Protein AF-A0A2V7RZV3-F1 (afdb_monomer_lite)

pLDDT: mean 75.45, std 12.94, range [42.81, 96.38]

Radius of gyration: 19.96 Å; chains: 1; bounding box: 62×28×48 Å

Sequence (110 aa):
MLGIDSRWGAAGLTASAGIAGWIEFLLLRSRLNRRIGDTGLPRQYVGLLWLSAAAAAAVAFLIRRELLATHRFVFAVVVLGAFGLVYGGLTLVLRVPESRALLARVSRRQ

Secondary structure (DSSP, 8-state):
-----THHHHHHHHHHHHHHHHHHHHHHHHHHHHHH---PPPHHHHHHHHHHHHHHHHHHHHHHHH--S--HHHHHHHHHHHHHHHHHHHHHHTT-HHHHHHHHHHTT--

Structure (mmCIF, N/CA/C/O backbone):
data_AF-A0A2V7RZV3-F1
#
_entry.id   AF-A0A2V7RZV3-F1
#
loop_
_atom_site.group_PDB
_atom_site.id
_atom_site.type_symbol
_atom_site.label_atom_id
_atom_site.label_alt_id
_atom_site.label_comp_id
_atom_site.label_asym_id
_atom_site.label_entity_id
_atom_site.label_seq_id
_atom_site.pdbx_PDB_ins_code
_atom_site.Cartn_x
_atom_site.Cartn_y
_atom_site.Cartn_z
_atom_site.occupancy
_atom_site.B_iso_or_equiv
_atom_site.auth_seq_id
_atom_site.auth_comp_id
_atom_site.auth_asym_id
_atom_site.auth_atom_id
_atom_site.pdbx_PDB_model_num
ATOM 1 N N . MET A 1 1 ? 36.338 5.521 5.925 1.00 51.84 1 MET A N 1
ATOM 2 C CA . MET A 1 1 ? 34.923 5.781 5.570 1.00 51.84 1 MET A CA 1
ATOM 3 C C . MET A 1 1 ? 34.211 4.440 5.511 1.00 51.84 1 MET A C 1
ATOM 5 O O . MET A 1 1 ? 34.763 3.540 4.900 1.00 51.84 1 MET A O 1
ATOM 9 N N . LEU A 1 2 ? 33.068 4.270 6.183 1.00 67.38 2 LEU A N 1
ATOM 10 C CA . LEU A 1 2 ? 32.433 2.968 6.481 1.00 67.38 2 LEU A CA 1
ATOM 11 C C . LEU A 1 2 ? 31.972 2.125 5.265 1.00 67.38 2 LEU A C 1
ATOM 13 O O . LEU A 1 2 ? 31.300 1.124 5.461 1.00 67.38 2 LEU A O 1
ATOM 17 N N . GLY A 1 3 ? 32.292 2.491 4.018 1.00 69.00 3 GLY A N 1
ATOM 18 C CA . GLY A 1 3 ? 31.899 1.728 2.819 1.00 69.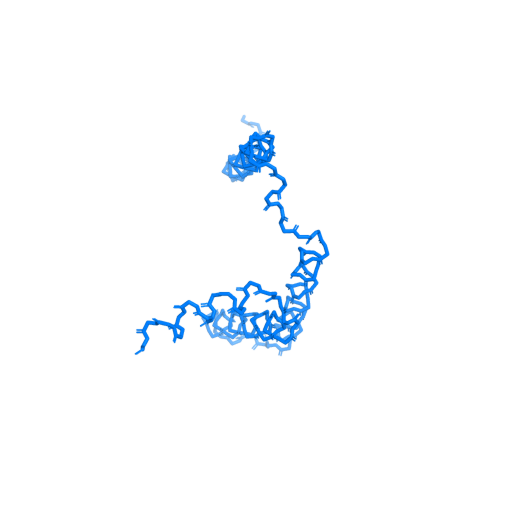00 3 GLY A CA 1
ATOM 19 C C . GLY A 1 3 ? 30.384 1.648 2.572 1.00 69.00 3 GLY A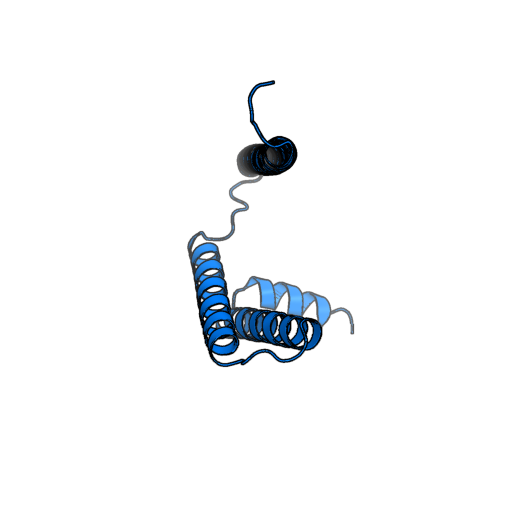 C 1
ATOM 20 O O . GLY A 1 3 ? 29.952 1.005 1.621 1.00 69.00 3 GLY A O 1
ATOM 21 N N . ILE A 1 4 ? 29.574 2.304 3.410 1.00 69.44 4 ILE A N 1
ATOM 22 C CA . ILE A 1 4 ? 28.122 2.371 3.268 1.00 69.44 4 ILE A CA 1
ATOM 23 C C . ILE A 1 4 ? 27.816 3.417 2.207 1.00 69.44 4 ILE A C 1
ATOM 25 O O . ILE A 1 4 ? 28.053 4.611 2.389 1.00 69.44 4 ILE A O 1
ATOM 29 N N . ASP A 1 5 ? 27.302 2.942 1.083 1.00 75.94 5 ASP A N 1
ATOM 30 C CA . ASP A 1 5 ? 26.881 3.790 -0.014 1.00 75.94 5 ASP A CA 1
ATOM 31 C C . ASP A 1 5 ? 25.753 4.733 0.438 1.00 75.94 5 ASP A C 1
ATOM 33 O O . ASP A 1 5 ? 24.764 4.296 1.034 1.00 75.94 5 ASP A O 1
ATOM 37 N N . SER A 1 6 ? 25.899 6.030 0.149 1.00 74.19 6 SER A N 1
ATOM 38 C CA . SER A 1 6 ? 24.984 7.100 0.578 1.00 74.19 6 SER A CA 1
ATOM 39 C C . SER A 1 6 ? 23.516 6.835 0.191 1.00 74.19 6 SER A C 1
ATOM 41 O O . SER A 1 6 ? 22.591 7.276 0.877 1.00 74.19 6 SER A O 1
ATOM 43 N N . ARG A 1 7 ? 23.277 6.013 -0.847 1.00 78.06 7 ARG A N 1
ATOM 44 C CA . ARG A 1 7 ? 21.939 5.549 -1.259 1.00 78.06 7 ARG A CA 1
ATOM 45 C C . ARG A 1 7 ? 21.148 4.866 -0.132 1.00 78.06 7 ARG A C 1
ATOM 47 O O . ARG A 1 7 ? 19.923 4.966 -0.094 1.00 78.06 7 ARG A O 1
ATOM 54 N N . TRP A 1 8 ? 21.835 4.204 0.802 1.00 82.94 8 TRP A N 1
ATOM 55 C CA . TRP A 1 8 ? 21.203 3.534 1.940 1.00 82.94 8 TRP A CA 1
ATOM 56 C C . TRP A 1 8 ? 20.701 4.517 2.995 1.00 82.94 8 TRP A C 1
ATOM 58 O O . TRP A 1 8 ? 19.711 4.228 3.663 1.00 82.94 8 TRP A O 1
ATOM 68 N N . GLY A 1 9 ? 21.314 5.700 3.095 1.00 83.44 9 GLY A N 1
ATOM 69 C CA . GLY A 1 9 ? 20.822 6.779 3.950 1.00 83.44 9 GLY A CA 1
ATOM 70 C C . GLY A 1 9 ? 19.456 7.279 3.486 1.00 83.44 9 GLY A C 1
ATOM 71 O O . GLY A 1 9 ? 18.514 7.325 4.273 1.00 83.44 9 GLY A O 1
ATOM 72 N N . ALA A 1 10 ? 19.308 7.563 2.188 1.00 87.88 10 ALA A N 1
ATOM 73 C CA . ALA A 1 10 ? 18.030 7.990 1.614 1.00 87.88 10 ALA A CA 1
ATOM 74 C C . ALA A 1 10 ? 16.944 6.902 1.721 1.00 87.88 10 ALA A C 1
ATOM 76 O O . ALA A 1 10 ? 15.802 7.197 2.086 1.00 87.88 10 ALA A O 1
ATOM 77 N N . ALA A 1 11 ? 17.299 5.637 1.467 1.00 88.88 11 ALA A N 1
ATOM 78 C CA . ALA A 1 11 ? 16.380 4.513 1.644 1.00 88.88 11 ALA A CA 1
ATOM 79 C C . ALA A 1 11 ? 15.937 4.362 3.112 1.00 88.88 11 ALA A C 1
ATOM 81 O O . ALA A 1 11 ? 14.747 4.198 3.376 1.00 88.88 11 ALA A O 1
ATOM 82 N N . GLY A 1 12 ? 16.871 4.482 4.062 1.00 89.25 12 GLY A N 1
ATOM 83 C CA . GLY A 1 12 ? 16.600 4.403 5.497 1.00 89.25 12 GLY A CA 1
ATOM 84 C C . GLY A 1 12 ? 15.709 5.536 6.004 1.00 89.25 12 GLY A C 1
ATOM 85 O O . GLY A 1 12 ? 14.763 5.272 6.740 1.00 89.25 12 GLY A O 1
ATOM 86 N N . LEU A 1 13 ? 15.950 6.773 5.560 1.00 92.19 13 LEU A N 1
ATOM 87 C CA . LEU A 1 13 ? 15.103 7.928 5.883 1.00 92.19 13 LEU A CA 1
ATOM 88 C C . LEU A 1 13 ? 13.689 7.786 5.306 1.00 92.19 13 LEU A C 1
ATOM 90 O O . LEU A 1 13 ? 12.708 8.077 5.983 1.00 92.19 13 LEU A O 1
ATOM 94 N N . THR A 1 14 ? 13.566 7.300 4.069 1.00 92.56 14 THR A N 1
ATOM 95 C CA . THR A 1 14 ? 12.251 7.072 3.447 1.00 92.56 14 THR A CA 1
ATOM 96 C C . THR A 1 14 ? 11.486 5.965 4.173 1.00 92.56 14 THR A C 1
ATOM 98 O O . THR A 1 14 ? 10.292 6.098 4.442 1.00 92.56 14 THR A O 1
ATOM 101 N N . ALA A 1 15 ? 12.179 4.882 4.536 1.00 92.56 15 ALA A N 1
ATOM 102 C CA . ALA A 1 15 ? 11.593 3.780 5.285 1.00 92.56 15 ALA A CA 1
ATOM 103 C C . ALA A 1 15 ? 11.161 4.216 6.692 1.00 92.56 15 ALA A C 1
ATOM 105 O O . ALA A 1 15 ? 10.045 3.906 7.107 1.00 92.56 15 ALA A O 1
ATOM 106 N N . SER A 1 16 ? 11.999 4.968 7.412 1.00 93.38 16 SER A N 1
ATOM 107 C CA . SER A 1 16 ? 11.667 5.453 8.753 1.00 93.38 16 SER A CA 1
ATOM 108 C C . SER A 1 16 ? 10.519 6.460 8.729 1.00 93.38 16 SER A C 1
ATOM 110 O O . SER A 1 16 ? 9.624 6.354 9.563 1.00 93.38 16 SER A O 1
ATOM 112 N N . ALA A 1 17 ? 10.471 7.357 7.738 1.00 94.38 17 ALA A N 1
ATOM 113 C CA . ALA A 1 17 ? 9.339 8.258 7.530 1.00 94.38 17 ALA A CA 1
ATOM 114 C C . ALA A 1 17 ? 8.036 7.486 7.253 1.00 94.38 17 ALA A C 1
ATOM 116 O O . ALA A 1 17 ? 6.995 7.803 7.829 1.00 94.38 17 ALA A O 1
ATOM 117 N N . GLY A 1 18 ? 8.091 6.429 6.435 1.00 94.00 18 GLY A N 1
ATOM 118 C CA . GLY A 1 18 ? 6.941 5.556 6.182 1.00 94.00 18 GLY A CA 1
ATOM 119 C C . GLY A 1 18 ? 6.448 4.836 7.442 1.00 94.00 18 GLY A C 1
ATOM 120 O O . GLY A 1 18 ? 5.249 4.836 7.724 1.00 94.00 18 GLY A O 1
ATOM 121 N N . ILE A 1 19 ? 7.371 4.272 8.231 1.00 96.06 19 ILE A N 1
ATOM 122 C CA . ILE A 1 19 ? 7.057 3.606 9.504 1.00 96.06 19 ILE A CA 1
ATOM 123 C C . ILE A 1 19 ? 6.465 4.606 10.503 1.00 96.06 19 ILE A C 1
ATOM 125 O O . ILE A 1 19 ? 5.446 4.311 11.125 1.00 96.06 19 ILE A O 1
ATOM 129 N N . ALA A 1 20 ? 7.058 5.795 10.633 1.00 96.12 20 ALA A N 1
ATOM 130 C CA . ALA A 1 20 ? 6.561 6.848 11.513 1.00 96.12 20 ALA A CA 1
ATOM 131 C C . ALA A 1 20 ? 5.130 7.264 11.141 1.00 96.12 20 ALA A C 1
ATOM 133 O O . ALA A 1 20 ? 4.270 7.329 12.017 1.00 96.12 20 ALA A O 1
ATOM 134 N N . GLY A 1 21 ? 4.846 7.441 9.846 1.00 94.94 21 GLY A N 1
ATOM 135 C CA . GLY A 1 21 ? 3.497 7.743 9.363 1.00 94.94 21 GLY A CA 1
ATOM 136 C C . GLY A 1 21 ? 2.486 6.630 9.663 1.00 94.94 21 GLY A C 1
ATOM 137 O O . GLY A 1 21 ? 1.361 6.908 10.076 1.00 94.94 21 GLY A O 1
ATOM 138 N N . TRP A 1 22 ? 2.878 5.357 9.526 1.00 94.94 22 TRP A N 1
ATOM 139 C CA . TRP A 1 22 ? 2.019 4.229 9.910 1.00 94.94 22 TRP A CA 1
ATOM 140 C C . TRP A 1 22 ? 1.740 4.200 11.415 1.00 94.94 22 TRP A C 1
ATOM 142 O O . TRP A 1 22 ? 0.595 3.992 11.817 1.00 94.94 22 TRP A O 1
ATOM 152 N N . ILE A 1 23 ? 2.758 4.430 12.249 1.00 96.38 23 ILE A N 1
ATOM 153 C CA . ILE A 1 23 ? 2.603 4.494 13.709 1.00 96.38 23 ILE A CA 1
ATOM 154 C C . ILE A 1 23 ? 1.650 5.629 14.089 1.00 96.38 23 ILE A C 1
ATOM 156 O O . ILE A 1 23 ? 0.712 5.404 14.854 1.00 96.38 23 ILE A O 1
ATOM 160 N N . GLU A 1 24 ? 1.844 6.823 13.528 1.00 95.69 24 GLU A N 1
ATOM 161 C CA . GLU A 1 24 ? 0.968 7.972 13.760 1.00 95.69 24 GLU A CA 1
ATOM 162 C C . GLU A 1 24 ? -0.481 7.659 13.364 1.00 95.69 24 GLU A C 1
ATOM 164 O O . GLU A 1 24 ? -1.393 7.836 14.174 1.00 95.69 24 GLU A O 1
ATOM 169 N N . PHE A 1 25 ? -0.701 7.101 12.170 1.00 92.38 25 PHE A N 1
ATOM 170 C CA . PHE A 1 25 ? -2.031 6.706 11.710 1.00 92.38 25 PHE A CA 1
ATOM 171 C C . PHE A 1 25 ? -2.695 5.683 12.643 1.00 92.38 25 PHE A C 1
ATOM 173 O O . PHE A 1 25 ? -3.873 5.824 12.979 1.00 92.38 25 PHE A O 1
ATOM 180 N N . LEU A 1 26 ? -1.957 4.666 13.100 1.00 90.56 26 LEU A N 1
ATOM 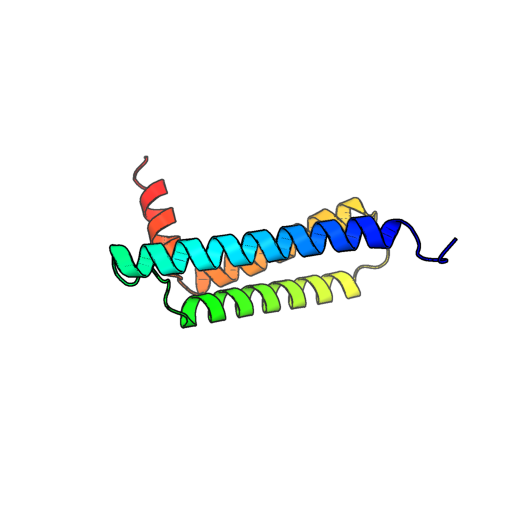181 C CA . LEU A 1 26 ? -2.472 3.655 14.028 1.00 90.56 26 LEU A CA 1
ATOM 182 C C . LEU A 1 26 ? -2.827 4.261 15.391 1.00 90.56 26 LEU A C 1
ATOM 184 O O . LEU A 1 26 ? -3.878 3.937 15.953 1.00 90.56 26 LEU A O 1
ATOM 188 N N . LEU A 1 27 ? -1.999 5.175 15.906 1.00 92.19 27 LEU A N 1
ATOM 189 C CA . LEU A 1 27 ? -2.270 5.893 17.150 1.00 92.19 27 LEU A CA 1
ATOM 190 C C . LEU A 1 27 ? -3.515 6.775 17.020 1.00 92.19 27 LEU A C 1
ATOM 192 O O . LEU A 1 27 ? -4.411 6.671 17.863 1.00 92.19 27 LEU A O 1
ATOM 196 N N . LEU A 1 28 ? -3.624 7.568 15.949 1.00 91.81 28 LEU A N 1
ATOM 197 C CA . LEU A 1 28 ? -4.809 8.382 15.664 1.00 91.81 28 LEU A CA 1
ATOM 198 C C . LEU A 1 28 ? -6.062 7.511 15.565 1.00 91.81 28 LEU A C 1
ATOM 200 O O . LEU A 1 28 ? -7.053 7.779 16.246 1.00 91.81 28 LEU A O 1
ATOM 204 N N . ARG A 1 29 ? -6.002 6.428 14.784 1.00 88.44 29 ARG A N 1
ATOM 205 C CA . ARG A 1 29 ? -7.123 5.502 14.602 1.00 88.44 29 ARG A CA 1
ATOM 206 C C . ARG A 1 29 ? -7.551 4.861 15.918 1.00 88.44 29 ARG A C 1
ATOM 208 O O . ARG A 1 29 ? -8.744 4.786 16.198 1.00 88.44 29 ARG A O 1
ATOM 215 N N . SER A 1 30 ? -6.601 4.443 16.755 1.00 87.75 30 SER A N 1
ATOM 216 C CA . SER A 1 30 ? -6.904 3.846 18.062 1.00 87.75 30 SER A CA 1
ATOM 217 C C . SER A 1 30 ? -7.602 4.834 19.002 1.00 87.75 30 SER A C 1
ATOM 219 O O . SER A 1 30 ? -8.582 4.488 19.665 1.00 87.75 30 SER A O 1
ATOM 221 N N . ARG A 1 31 ? -7.139 6.090 19.038 1.00 88.88 31 ARG A N 1
ATOM 222 C CA . ARG A 1 31 ? -7.720 7.153 19.866 1.00 88.88 31 ARG A CA 1
ATOM 223 C C . ARG A 1 31 ? -9.106 7.548 19.373 1.00 88.88 31 ARG A C 1
ATOM 225 O O . ARG A 1 31 ? -9.992 7.754 20.200 1.00 88.88 31 ARG A O 1
ATOM 232 N N . LEU A 1 32 ? -9.294 7.619 18.057 1.00 88.62 32 LEU A N 1
ATOM 233 C CA . LEU A 1 32 ? -10.575 7.941 17.439 1.00 88.62 32 LEU A CA 1
ATOM 234 C C . LEU A 1 32 ? -11.612 6.848 17.715 1.00 88.62 32 LEU A C 1
ATOM 236 O O . LEU A 1 32 ? -12.695 7.155 18.211 1.00 88.62 32 LEU A O 1
ATOM 240 N N . ASN A 1 33 ? -11.237 5.579 17.523 1.00 87.50 33 ASN A N 1
ATOM 241 C CA . ASN A 1 33 ? -12.103 4.441 17.825 1.00 87.50 33 ASN A CA 1
ATOM 242 C C . ASN A 1 33 ? -12.515 4.392 19.306 1.00 87.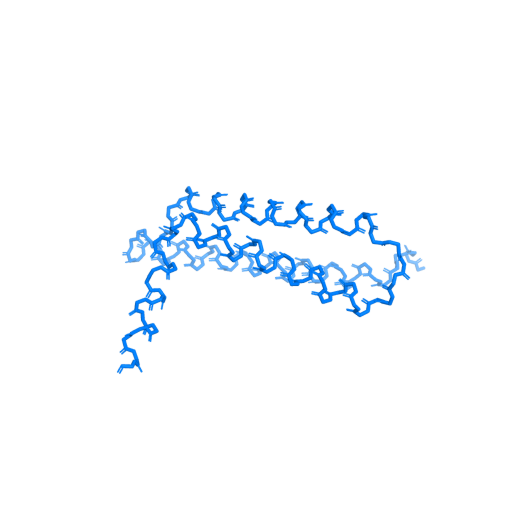50 33 ASN A C 1
ATOM 244 O O . ASN A 1 33 ? -13.645 4.034 19.622 1.00 87.50 33 ASN A O 1
ATOM 248 N N . ARG A 1 34 ? -11.632 4.806 20.228 1.00 86.50 34 ARG A N 1
ATOM 249 C CA . ARG A 1 34 ? -11.969 4.911 21.661 1.00 86.50 34 ARG A CA 1
ATOM 250 C C . ARG A 1 34 ? -12.947 6.042 21.986 1.00 86.50 34 ARG A C 1
ATOM 252 O O . ARG A 1 34 ? -13.618 5.951 23.006 1.00 86.50 34 ARG A O 1
ATOM 259 N N . ARG A 1 35 ? -12.997 7.113 21.186 1.00 88.31 35 ARG A N 1
ATOM 260 C CA . ARG A 1 35 ? -13.868 8.277 21.439 1.00 88.31 35 ARG A CA 1
ATOM 261 C C . ARG A 1 35 ? -15.231 8.178 20.760 1.00 88.31 35 ARG A C 1
ATOM 263 O O . ARG A 1 35 ? -16.200 8.657 21.331 1.00 88.31 35 ARG A O 1
ATOM 270 N N . ILE A 1 36 ? -15.291 7.615 19.553 1.00 85.00 36 ILE A N 1
ATOM 271 C CA . ILE A 1 36 ? -16.486 7.657 18.688 1.00 85.00 36 ILE A CA 1
ATOM 272 C C . ILE A 1 36 ? -17.099 6.254 18.487 1.00 85.00 36 ILE A C 1
ATOM 274 O O . ILE A 1 36 ? -18.229 6.139 18.026 1.00 85.00 36 ILE A O 1
ATOM 278 N N . GLY A 1 37 ? -16.401 5.185 18.885 1.00 78.69 37 GLY A N 1
ATOM 279 C CA . GLY A 1 37 ? -16.781 3.797 18.592 1.00 78.69 37 GLY A CA 1
ATOM 280 C C . GLY A 1 37 ? -16.021 3.243 17.384 1.00 78.69 37 GLY A C 1
ATOM 281 O O . GLY A 1 37 ? -15.220 3.951 16.775 1.00 78.69 37 GLY A O 1
ATOM 282 N N . ASP A 1 38 ? -16.211 1.963 17.049 1.00 75.88 38 ASP A N 1
ATOM 283 C CA . ASP A 1 38 ? -15.462 1.333 15.954 1.00 75.88 38 ASP A CA 1
ATOM 284 C C . ASP A 1 38 ? -15.834 1.958 14.600 1.00 75.88 38 ASP A C 1
ATOM 286 O O . ASP A 1 38 ? -16.897 1.703 14.041 1.00 75.88 38 ASP A O 1
ATOM 290 N N . THR A 1 39 ? -14.938 2.798 14.077 1.00 68.62 39 THR A N 1
ATOM 291 C CA . THR A 1 39 ? -15.054 3.416 12.746 1.00 68.62 39 THR A CA 1
ATOM 292 C C . THR A 1 39 ? -14.415 2.558 11.651 1.00 68.62 39 THR A C 1
ATOM 294 O O . THR A 1 39 ? -14.255 2.990 10.510 1.00 68.62 39 THR A O 1
ATOM 297 N N . GLY A 1 40 ? -13.980 1.343 11.996 1.00 66.12 40 GLY A N 1
ATOM 298 C CA . GLY A 1 40 ? -13.260 0.467 11.096 1.00 66.12 40 GLY A CA 1
ATOM 299 C C . GLY A 1 40 ? -14.131 -0.112 9.988 1.00 66.12 40 GLY A C 1
ATOM 300 O O . GLY A 1 40 ? -15.187 -0.689 10.223 1.00 66.12 40 GLY A O 1
ATOM 301 N N . LEU A 1 41 ? -13.601 -0.060 8.769 1.00 67.44 41 LEU A N 1
ATOM 302 C CA . LEU A 1 41 ? -14.027 -0.943 7.694 1.00 67.44 41 LEU A CA 1
ATOM 303 C C . LEU A 1 41 ? -13.912 -2.416 8.113 1.00 67.44 41 LEU A C 1
ATOM 305 O O . LEU A 1 41 ? -12.876 -2.789 8.684 1.00 67.44 41 LEU A O 1
ATOM 309 N N . PRO A 1 42 ? -14.900 -3.279 7.802 1.00 73.94 42 PRO A N 1
ATOM 310 C CA . PRO A 1 42 ? -14.795 -4.695 8.127 1.00 73.94 42 PRO A CA 1
ATOM 311 C C . PRO A 1 42 ? -13.539 -5.303 7.501 1.00 73.94 42 PRO A C 1
ATOM 313 O O . PRO A 1 42 ? -13.264 -5.130 6.313 1.00 73.94 42 PRO A O 1
ATOM 316 N N . ARG A 1 43 ? -12.759 -6.022 8.316 1.00 74.19 43 ARG A N 1
ATOM 317 C CA . ARG A 1 43 ? -11.434 -6.564 7.945 1.00 74.19 43 ARG A CA 1
ATOM 318 C C . ARG A 1 43 ? -11.469 -7.416 6.672 1.00 74.19 43 ARG A C 1
ATOM 320 O O . ARG A 1 43 ? -10.501 -7.434 5.918 1.00 74.19 43 ARG A O 1
ATOM 327 N N . GLN A 1 44 ? -12.601 -8.065 6.412 1.00 72.56 44 GLN A N 1
ATOM 328 C CA . GLN A 1 44 ? -12.853 -8.835 5.198 1.00 72.56 44 GLN A CA 1
ATOM 329 C C . GLN A 1 44 ? -12.742 -7.987 3.919 1.00 72.56 44 GLN A C 1
ATOM 331 O O . GLN A 1 44 ? -12.182 -8.458 2.932 1.00 72.56 44 GLN A O 1
ATOM 336 N N . TYR A 1 45 ? -13.194 -6.728 3.935 1.00 70.81 45 TYR A N 1
ATOM 337 C CA . TYR A 1 45 ? -13.093 -5.832 2.776 1.00 70.81 45 TYR A CA 1
ATOM 338 C C . TYR A 1 45 ? -11.659 -5.418 2.490 1.00 70.81 45 TYR A C 1
ATOM 340 O O . TYR A 1 45 ? -11.249 -5.393 1.334 1.00 70.81 45 TYR A O 1
ATOM 348 N N . VAL A 1 46 ? -10.879 -5.153 3.539 1.00 79.25 46 VAL A N 1
ATOM 349 C CA . VAL A 1 46 ? -9.445 -4.889 3.389 1.00 79.25 46 VAL A CA 1
ATOM 350 C C . VAL A 1 46 ? -8.774 -6.096 2.730 1.00 79.25 46 VAL A C 1
ATOM 352 O O . VAL A 1 46 ? -8.038 -5.927 1.765 1.00 79.25 46 VAL A O 1
ATOM 355 N N . GLY A 1 47 ? -9.098 -7.317 3.168 1.00 78.81 47 GLY A N 1
ATOM 356 C CA . GLY A 1 47 ? -8.598 -8.547 2.544 1.00 78.81 47 GLY A CA 1
ATOM 357 C C . GLY A 1 47 ? -8.967 -8.679 1.060 1.00 78.81 47 GLY A C 1
ATOM 358 O O . GLY A 1 47 ? -8.099 -8.952 0.236 1.00 78.81 47 GLY A O 1
ATOM 359 N N . LEU A 1 48 ? -10.229 -8.426 0.698 1.00 77.31 48 LEU A N 1
ATOM 360 C CA . LEU A 1 48 ? -10.694 -8.433 -0.699 1.00 77.31 48 LEU A CA 1
ATOM 361 C C . LEU A 1 48 ? -9.966 -7.392 -1.559 1.00 77.31 48 LEU A C 1
ATOM 363 O O . LEU A 1 48 ? -9.591 -7.685 -2.695 1.00 77.31 48 LEU A O 1
ATOM 367 N N . LEU A 1 49 ? -9.721 -6.200 -1.010 1.00 79.00 49 LEU A N 1
ATOM 368 C CA . LEU A 1 49 ? -8.985 -5.141 -1.694 1.00 79.00 49 LEU A CA 1
ATOM 369 C C . LEU A 1 49 ? -7.544 -5.576 -1.988 1.00 79.00 49 LEU A C 1
ATOM 371 O O . LEU A 1 49 ? -7.080 -5.457 -3.121 1.00 79.00 49 LEU A O 1
ATOM 375 N N . TRP A 1 50 ? -6.871 -6.168 -1.002 1.00 82.62 50 TRP A N 1
ATOM 376 C CA . TRP A 1 50 ? -5.531 -6.733 -1.169 1.00 82.62 50 TRP A CA 1
ATOM 377 C C . TRP A 1 50 ? -5.490 -7.850 -2.216 1.00 82.62 50 TRP A C 1
ATOM 379 O O . TRP A 1 50 ? -4.596 -7.854 -3.061 1.00 82.62 50 TRP A O 1
ATOM 389 N N . LEU A 1 51 ? -6.473 -8.755 -2.221 1.00 82.19 51 LEU A N 1
ATOM 390 C CA . LEU A 1 51 ? -6.576 -9.807 -3.238 1.00 82.19 51 LEU A CA 1
ATOM 391 C C . LEU A 1 51 ? -6.789 -9.229 -4.641 1.00 82.19 51 LEU A C 1
ATOM 393 O O . LEU A 1 51 ? -6.136 -9.669 -5.584 1.00 82.19 51 LEU A O 1
ATOM 397 N N . SER A 1 52 ? -7.649 -8.217 -4.786 1.00 79.75 52 SER A N 1
ATOM 398 C CA . SER A 1 52 ? -7.865 -7.543 -6.072 1.00 79.75 52 SER A CA 1
ATOM 399 C C . SER A 1 52 ? -6.601 -6.836 -6.575 1.00 79.75 52 SER A C 1
ATOM 401 O O . SER A 1 52 ? -6.288 -6.914 -7.762 1.00 79.75 52 SER A O 1
ATOM 403 N N . ALA A 1 53 ? -5.826 -6.221 -5.673 1.00 79.19 53 ALA A N 1
ATOM 404 C CA . ALA A 1 53 ? -4.540 -5.610 -5.996 1.00 79.19 53 ALA A CA 1
ATOM 405 C C . ALA A 1 53 ? -3.506 -6.661 -6.417 1.00 79.19 53 ALA A C 1
ATOM 407 O O . ALA A 1 53 ? -2.810 -6.468 -7.411 1.00 79.19 53 ALA A O 1
ATOM 408 N N . ALA A 1 54 ? -3.433 -7.788 -5.705 1.00 84.19 54 ALA A N 1
ATOM 409 C CA . ALA A 1 54 ? -2.542 -8.894 -6.041 1.00 84.19 54 ALA A CA 1
ATOM 410 C C . ALA A 1 54 ? -2.897 -9.522 -7.398 1.00 84.19 54 ALA A C 1
ATOM 412 O O . ALA A 1 54 ? -2.008 -9.765 -8.211 1.00 84.19 54 ALA A O 1
ATOM 413 N N . ALA A 1 55 ? -4.188 -9.718 -7.683 1.00 79.25 55 ALA A N 1
ATOM 414 C CA . ALA A 1 55 ? -4.660 -10.208 -8.974 1.00 79.25 55 ALA A CA 1
ATOM 415 C C . ALA A 1 55 ? -4.334 -9.223 -10.109 1.00 79.25 55 ALA A C 1
ATOM 417 O O . ALA A 1 55 ? -3.792 -9.628 -11.135 1.00 79.25 55 ALA A O 1
ATOM 418 N N . ALA A 1 56 ? -4.582 -7.925 -9.909 1.00 80.31 56 ALA A N 1
ATOM 419 C CA . ALA A 1 56 ? -4.218 -6.888 -10.874 1.00 80.31 56 ALA A CA 1
ATOM 420 C C . ALA A 1 56 ? -2.706 -6.838 -11.129 1.00 80.31 56 ALA A C 1
ATOM 422 O O . ALA A 1 56 ? -2.274 -6.750 -12.278 1.00 80.31 56 ALA A O 1
ATOM 423 N N . ALA A 1 57 ? -1.899 -6.955 -10.072 1.00 80.69 57 ALA A N 1
ATOM 424 C CA . ALA A 1 57 ? -0.448 -7.022 -10.178 1.00 80.69 57 ALA A CA 1
ATOM 425 C C . ALA A 1 57 ? 0.014 -8.277 -10.933 1.00 80.69 57 ALA A C 1
ATOM 427 O O . ALA A 1 57 ? 0.893 -8.171 -11.784 1.00 80.69 57 ALA A O 1
ATOM 428 N N . ALA A 1 58 ? -0.593 -9.440 -10.681 1.00 83.62 58 ALA A N 1
ATOM 429 C CA . ALA A 1 58 ? -0.284 -10.678 -11.393 1.00 83.62 58 ALA A CA 1
ATOM 430 C C . ALA A 1 58 ? -0.605 -10.566 -12.891 1.00 83.62 58 ALA A C 1
ATOM 432 O O . ALA A 1 58 ? 0.233 -10.909 -13.722 1.00 83.62 58 ALA A O 1
ATOM 433 N N . VAL A 1 59 ? -1.769 -10.012 -13.247 1.00 80.81 59 VAL A N 1
ATOM 434 C CA . VAL A 1 59 ? -2.153 -9.773 -14.648 1.00 80.81 59 VAL A CA 1
ATOM 435 C C . VAL A 1 59 ? -1.188 -8.795 -15.319 1.00 80.81 59 VAL A C 1
ATOM 437 O O . VAL A 1 59 ? -0.663 -9.086 -16.392 1.00 80.81 59 VAL A O 1
ATOM 440 N N . ALA A 1 60 ? -0.883 -7.667 -14.674 1.00 78.81 60 ALA A N 1
ATOM 441 C CA . ALA A 1 60 ? 0.072 -6.693 -15.196 1.00 78.81 60 ALA A CA 1
ATOM 442 C C . ALA A 1 60 ? 1.490 -7.279 -15.338 1.00 78.81 60 ALA A C 1
ATOM 444 O O . ALA A 1 60 ? 2.200 -6.964 -16.293 1.00 78.81 60 ALA A O 1
ATOM 445 N N . PHE A 1 61 ? 1.902 -8.159 -14.421 1.00 79.62 61 PHE A N 1
ATOM 446 C CA . PHE A 1 61 ? 3.184 -8.857 -14.477 1.00 79.62 61 PHE A CA 1
ATOM 447 C C . PHE A 1 61 ? 3.248 -9.866 -15.629 1.00 79.62 61 PHE A C 1
ATOM 449 O O . PHE A 1 61 ? 4.266 -9.939 -16.316 1.00 79.62 61 PHE A O 1
ATOM 456 N N . LEU A 1 62 ? 2.160 -10.600 -15.881 1.00 79.62 62 LEU A N 1
ATOM 457 C CA . LEU A 1 62 ? 2.046 -11.507 -17.024 1.00 79.62 62 LEU A CA 1
ATOM 458 C C . LEU A 1 62 ? 2.123 -10.738 -18.349 1.00 79.62 62 LEU A C 1
ATOM 460 O O . LEU A 1 62 ? 2.925 -11.094 -19.206 1.00 79.62 62 LEU A O 1
ATOM 464 N N . ILE A 1 63 ? 1.390 -9.626 -18.472 1.00 72.56 63 ILE A N 1
ATOM 465 C CA . ILE A 1 63 ? 1.457 -8.737 -19.647 1.00 72.56 63 ILE A CA 1
ATOM 466 C C . ILE A 1 63 ? 2.880 -8.194 -19.833 1.00 72.56 63 ILE A C 1
ATOM 468 O O . ILE A 1 63 ? 3.400 -8.168 -20.947 1.00 72.56 63 ILE A O 1
ATOM 472 N N . ARG A 1 64 ? 3.542 -7.796 -18.738 1.00 71.44 64 ARG A N 1
ATOM 473 C CA . ARG A 1 64 ? 4.938 -7.344 -18.759 1.00 71.44 64 ARG A CA 1
ATOM 474 C C . ARG A 1 64 ? 5.893 -8.416 -19.288 1.00 71.44 64 ARG A C 1
ATOM 476 O O . ARG A 1 64 ? 6.865 -8.047 -19.941 1.00 71.44 64 ARG A O 1
ATOM 483 N N . ARG A 1 65 ? 5.683 -9.697 -18.965 1.00 73.38 65 ARG A N 1
ATOM 484 C CA . ARG A 1 65 ? 6.614 -10.782 -19.324 1.00 73.38 65 ARG A CA 1
ATOM 485 C C . ARG A 1 65 ? 6.670 -11.023 -20.834 1.00 73.38 65 ARG A C 1
ATOM 487 O O . ARG A 1 65 ? 7.742 -11.317 -21.348 1.00 73.38 65 ARG A O 1
ATOM 494 N N . GLU A 1 66 ? 5.541 -10.858 -21.516 1.00 68.19 66 GLU A N 1
ATOM 495 C CA . GLU A 1 66 ? 5.408 -11.105 -22.958 1.00 68.19 66 GLU A CA 1
ATOM 496 C C . GLU A 1 66 ? 5.794 -9.886 -23.821 1.00 68.19 66 GLU A C 1
ATOM 498 O O . GLU A 1 66 ? 5.961 -10.001 -25.035 1.00 68.19 66 GLU A O 1
ATOM 503 N N . LEU A 1 67 ? 5.973 -8.702 -23.220 1.00 65.62 67 LEU A N 1
ATOM 504 C CA . LEU A 1 67 ? 6.320 -7.486 -23.957 1.00 65.62 67 LEU A CA 1
ATOM 505 C C . LEU A 1 67 ? 7.843 -7.371 -24.158 1.00 65.62 67 LEU A C 1
ATOM 507 O O . LEU A 1 67 ? 8.564 -6.825 -23.318 1.00 65.62 67 LEU A O 1
ATOM 511 N N . LEU A 1 68 ? 8.346 -7.853 -25.300 1.00 56.31 68 LEU A N 1
ATOM 512 C CA . LEU A 1 68 ? 9.723 -7.597 -25.732 1.00 56.31 68 LEU A CA 1
ATOM 513 C C . LEU A 1 68 ? 9.932 -6.096 -26.027 1.00 56.31 68 LEU A C 1
ATOM 515 O O . LEU A 1 68 ? 9.423 -5.550 -27.001 1.00 56.31 68 LEU A O 1
ATOM 519 N N . ALA A 1 69 ? 10.702 -5.440 -25.155 1.00 60.06 69 ALA A N 1
ATOM 520 C CA . ALA A 1 69 ? 11.559 -4.275 -25.418 1.00 60.06 69 ALA A CA 1
ATOM 521 C C . ALA A 1 69 ? 11.003 -3.100 -26.260 1.00 60.06 69 ALA A C 1
ATOM 523 O O . ALA A 1 69 ? 11.772 -2.411 -26.929 1.00 60.06 69 ALA A O 1
ATOM 524 N N . THR A 1 70 ? 9.706 -2.796 -26.204 1.00 61.97 70 THR A N 1
ATOM 525 C CA . THR A 1 70 ? 9.161 -1.598 -26.868 1.00 61.97 70 THR A CA 1
ATOM 526 C C . THR A 1 70 ? 9.146 -0.410 -25.899 1.00 61.97 70 THR A C 1
ATOM 528 O O . THR A 1 70 ? 8.682 -0.543 -24.770 1.00 61.97 70 THR A O 1
ATOM 531 N N . HIS A 1 71 ? 9.709 0.728 -26.334 1.00 63.94 71 HIS A N 1
ATOM 532 C CA . HIS A 1 71 ? 9.840 2.036 -25.665 1.00 63.94 71 HIS A CA 1
ATOM 533 C C . HIS A 1 71 ? 9.279 2.166 -24.227 1.00 63.94 71 HIS A C 1
ATOM 535 O O . HIS A 1 71 ? 8.073 2.096 -23.993 1.00 63.94 71 HIS A O 1
ATOM 541 N N . ARG A 1 72 ? 10.164 2.503 -23.272 1.00 72.00 72 ARG A N 1
ATOM 542 C CA . ARG A 1 72 ? 9.921 2.618 -21.812 1.00 72.00 72 ARG A CA 1
ATOM 543 C C . ARG A 1 72 ? 8.636 3.360 -21.403 1.00 72.00 72 ARG A C 1
ATOM 545 O O . ARG A 1 72 ? 8.051 3.028 -20.376 1.00 72.00 72 ARG A O 1
ATOM 552 N N . PHE A 1 73 ? 8.195 4.336 -22.196 1.00 76.56 73 PHE A N 1
ATOM 553 C CA . PHE A 1 73 ? 6.961 5.091 -21.957 1.00 76.56 73 PHE A CA 1
ATOM 554 C C . PHE A 1 73 ? 5.689 4.303 -22.285 1.00 76.56 73 PHE A C 1
ATOM 556 O O . PHE A 1 73 ? 4.765 4.287 -21.476 1.00 76.56 73 PHE A O 1
ATOM 563 N N . VAL A 1 74 ? 5.651 3.607 -23.425 1.00 74.19 74 VAL A N 1
ATOM 564 C CA . VAL A 1 74 ? 4.501 2.774 -23.824 1.00 74.19 74 VAL A CA 1
ATOM 565 C C . VAL A 1 74 ? 4.304 1.657 -22.806 1.00 74.19 74 VAL A C 1
ATOM 567 O O . VAL A 1 74 ? 3.191 1.417 -22.347 1.00 74.19 74 VAL A O 1
ATOM 570 N N . PHE A 1 75 ? 5.406 1.057 -22.359 1.00 73.69 75 PHE A N 1
ATOM 571 C CA . PHE A 1 75 ? 5.403 0.073 -21.285 1.00 73.69 75 PHE A CA 1
ATOM 572 C C . PHE A 1 75 ? 4.778 0.609 -19.984 1.00 73.69 75 PHE A C 1
ATOM 574 O O . PHE A 1 75 ? 3.920 -0.049 -19.397 1.00 73.69 75 PHE A O 1
ATOM 581 N N . ALA A 1 76 ? 5.165 1.812 -19.542 1.00 76.19 76 ALA A N 1
ATOM 582 C CA . ALA A 1 76 ? 4.630 2.412 -18.321 1.00 76.19 76 ALA A CA 1
ATOM 583 C C . ALA A 1 76 ? 3.118 2.672 -18.415 1.00 76.19 76 ALA A C 1
ATOM 585 O O . ALA A 1 76 ? 2.385 2.344 -17.484 1.00 76.19 76 ALA A O 1
ATOM 586 N N . VAL A 1 77 ? 2.646 3.207 -19.547 1.00 81.50 77 VAL A N 1
ATOM 587 C CA . VAL A 1 77 ? 1.219 3.488 -19.774 1.00 81.50 77 VAL A CA 1
ATOM 588 C C . VAL A 1 77 ? 0.402 2.198 -19.820 1.00 81.50 77 VAL A C 1
ATOM 590 O O . VAL A 1 77 ? -0.640 2.121 -19.175 1.00 81.50 77 VAL A O 1
ATOM 593 N N . VAL A 1 78 ? 0.881 1.169 -20.524 1.00 77.50 78 VAL A N 1
ATOM 594 C CA . VAL A 1 78 ? 0.178 -0.118 -20.642 1.00 77.50 78 VAL A CA 1
ATOM 595 C C . VAL A 1 78 ? 0.094 -0.827 -19.293 1.00 77.50 78 VAL A C 1
ATOM 597 O O . VAL A 1 78 ? -0.976 -1.301 -18.922 1.00 77.50 78 VAL A O 1
ATOM 600 N N . VAL A 1 79 ? 1.186 -0.866 -18.525 1.00 75.94 79 VAL A N 1
ATOM 601 C CA . VAL A 1 79 ? 1.202 -1.528 -17.212 1.00 75.94 79 VAL A CA 1
ATOM 602 C C . VAL A 1 79 ? 0.350 -0.770 -16.196 1.00 75.94 79 VAL A C 1
ATOM 604 O O . VAL A 1 79 ? -0.424 -1.394 -15.469 1.00 75.94 79 VAL A O 1
ATOM 607 N N . LEU A 1 80 ? 0.444 0.564 -16.161 1.00 80.06 80 LEU A N 1
ATOM 608 C CA . LEU A 1 80 ? -0.361 1.385 -15.256 1.00 80.06 80 LEU A CA 1
ATOM 609 C C . LEU A 1 80 ? -1.850 1.314 -15.618 1.00 80.06 80 LEU A C 1
ATOM 611 O O . LEU A 1 80 ? -2.692 1.175 -14.732 1.00 80.06 80 LEU A O 1
ATOM 615 N N . GLY A 1 81 ? -2.165 1.353 -16.915 1.00 81.62 81 GLY A N 1
ATOM 616 C CA . GLY A 1 81 ? -3.520 1.202 -17.434 1.00 81.62 81 GLY A CA 1
ATOM 617 C C . GLY A 1 81 ? -4.104 -0.171 -17.117 1.00 81.62 81 GLY A C 1
ATOM 618 O O . GLY A 1 81 ? -5.196 -0.250 -16.562 1.00 81.62 81 GLY A O 1
ATOM 619 N N . ALA A 1 82 ? -3.367 -1.253 -17.381 1.00 78.81 82 ALA A N 1
ATOM 620 C CA . ALA A 1 82 ? -3.801 -2.611 -17.063 1.00 78.81 82 ALA A CA 1
ATOM 621 C C . ALA A 1 82 ? -4.018 -2.799 -15.556 1.00 78.81 82 ALA A C 1
ATOM 623 O O . ALA A 1 82 ? -5.055 -3.319 -15.150 1.00 78.81 82 ALA A O 1
ATOM 624 N N . PHE A 1 83 ? -3.095 -2.322 -14.715 1.00 79.38 83 PHE A N 1
ATOM 625 C CA . PHE A 1 83 ? -3.264 -2.377 -13.264 1.00 79.38 83 PHE A CA 1
ATOM 626 C C . PHE A 1 83 ? -4.507 -1.599 -12.813 1.00 79.38 83 PHE A C 1
ATOM 628 O O . PHE A 1 83 ? -5.333 -2.145 -12.086 1.00 79.38 83 PHE A O 1
ATOM 635 N N . GLY A 1 84 ? -4.674 -0.356 -13.275 1.00 78.44 84 GLY A N 1
ATOM 636 C CA . GLY A 1 84 ? -5.811 0.492 -12.916 1.00 78.44 84 GLY A CA 1
ATOM 637 C C . GLY A 1 84 ? -7.154 -0.081 -13.373 1.00 78.44 84 GLY A C 1
ATOM 638 O O . GLY A 1 84 ? -8.106 -0.097 -12.595 1.00 78.44 84 GLY A O 1
ATOM 639 N N . LEU A 1 85 ? -7.223 -0.607 -14.598 1.00 81.75 85 LEU A N 1
ATOM 640 C CA . LEU A 1 85 ? -8.430 -1.224 -15.150 1.00 81.75 85 LEU A CA 1
ATOM 641 C C . LEU A 1 85 ? -8.785 -2.527 -14.437 1.00 81.75 85 LEU A C 1
ATOM 643 O O . LEU A 1 85 ? -9.951 -2.744 -14.125 1.00 81.75 85 LEU A O 1
ATOM 647 N N . VAL A 1 86 ? -7.802 -3.382 -14.146 1.00 78.00 86 VAL A N 1
ATOM 648 C CA . VAL A 1 86 ? -8.052 -4.665 -13.480 1.00 78.00 86 VAL A CA 1
ATOM 649 C C . VAL A 1 86 ? -8.398 -4.443 -12.011 1.00 78.00 86 VAL A C 1
ATOM 651 O O . VAL A 1 86 ? -9.395 -4.982 -11.541 1.00 78.00 86 VAL A O 1
ATOM 654 N N . TYR A 1 87 ? -7.655 -3.595 -11.297 1.00 74.81 87 TYR A N 1
ATOM 655 C CA . TYR A 1 87 ? -7.946 -3.256 -9.903 1.00 74.81 87 TYR A CA 1
ATOM 656 C C . TYR A 1 87 ? -9.289 -2.529 -9.763 1.00 74.81 87 TYR A C 1
ATOM 658 O O . TYR A 1 87 ? -10.128 -2.923 -8.953 1.00 74.81 87 TYR A O 1
ATOM 666 N N . GLY A 1 88 ? -9.534 -1.506 -10.587 1.00 74.06 88 GLY A N 1
ATOM 667 C CA . GLY A 1 88 ? -10.800 -0.773 -10.623 1.00 74.06 88 GLY A CA 1
ATOM 668 C C . GLY A 1 88 ? -11.972 -1.667 -11.025 1.00 74.06 88 GLY A C 1
ATOM 669 O O . GLY A 1 88 ? -12.998 -1.689 -10.355 1.00 74.06 88 GLY A O 1
ATOM 670 N N . GLY A 1 89 ? -11.807 -2.477 -12.070 1.00 74.06 89 GLY A N 1
ATOM 671 C CA . GLY A 1 89 ? -12.815 -3.430 -12.527 1.00 74.06 89 GLY A CA 1
ATOM 672 C C . GLY A 1 89 ? -13.163 -4.467 -11.460 1.00 74.06 89 GLY A C 1
ATOM 673 O O . GLY A 1 89 ? -14.338 -4.653 -11.152 1.00 74.06 89 GLY A O 1
ATOM 674 N N . LEU A 1 90 ? -12.163 -5.088 -10.826 1.00 69.50 90 LEU A N 1
ATOM 675 C CA . LEU A 1 90 ? -12.378 -6.054 -9.743 1.00 69.50 90 LEU A CA 1
ATOM 676 C C . LEU A 1 90 ? -13.040 -5.410 -8.526 1.00 69.50 90 LEU A C 1
ATOM 678 O O . LEU A 1 90 ? -13.982 -5.978 -7.985 1.00 69.50 90 LEU A O 1
ATOM 682 N N . THR A 1 91 ? -12.606 -4.222 -8.107 1.00 68.38 91 THR A N 1
ATOM 683 C CA . THR A 1 91 ? -13.213 -3.523 -6.959 1.00 68.38 91 THR A CA 1
ATOM 684 C C . THR A 1 91 ? -14.650 -3.065 -7.230 1.00 68.38 91 THR A C 1
ATOM 686 O O . THR A 1 91 ? -15.470 -3.051 -6.307 1.00 68.38 91 THR A O 1
ATOM 689 N N . LEU A 1 92 ? -14.993 -2.759 -8.486 1.00 64.88 92 LEU A N 1
ATOM 690 C CA . LEU A 1 92 ? -16.364 -2.474 -8.923 1.00 64.88 92 LEU A CA 1
ATOM 691 C C . LEU A 1 92 ? -17.232 -3.742 -8.981 1.00 64.88 92 LEU A C 1
ATOM 693 O O . LEU A 1 92 ? -18.362 -3.733 -8.487 1.00 64.88 92 LEU A O 1
ATOM 697 N N . VAL A 1 93 ? -16.708 -4.840 -9.536 1.00 62.88 93 VAL A N 1
ATOM 698 C CA . VAL A 1 93 ? -17.410 -6.135 -9.642 1.00 62.88 93 VAL A CA 1
ATOM 699 C C . VAL A 1 93 ? -17.639 -6.756 -8.263 1.00 62.88 93 VAL A C 1
ATOM 701 O O . VAL A 1 93 ? -18.726 -7.263 -7.991 1.00 62.88 93 VAL A O 1
ATOM 704 N N . LEU A 1 94 ? -16.666 -6.637 -7.356 1.00 62.44 94 LEU A N 1
ATOM 705 C CA . LEU A 1 94 ? -16.753 -7.123 -5.976 1.00 62.44 94 LEU A CA 1
ATOM 706 C C . LEU A 1 94 ? -17.683 -6.278 -5.084 1.00 62.44 94 LEU A C 1
ATOM 708 O O . LEU A 1 94 ? -17.815 -6.586 -3.902 1.00 62.44 94 LEU A O 1
ATOM 712 N N . ARG A 1 95 ? -18.358 -5.249 -5.633 1.00 56.59 95 ARG A N 1
A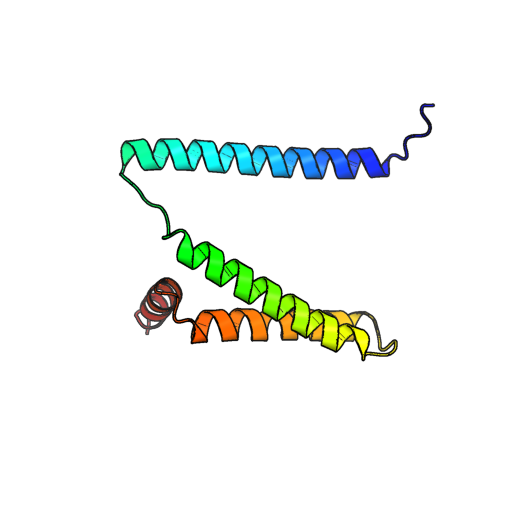TOM 713 C CA . ARG A 1 95 ? -19.400 -4.441 -4.967 1.00 56.59 95 ARG A CA 1
ATOM 714 C C . ARG A 1 95 ? -19.034 -4.044 -3.534 1.00 56.59 95 ARG A C 1
ATOM 716 O O . ARG A 1 95 ? -19.854 -4.171 -2.624 1.00 56.59 95 ARG A O 1
ATOM 723 N N . VAL A 1 96 ? -17.820 -3.529 -3.332 1.00 56.25 96 VAL A N 1
ATOM 724 C CA . VAL A 1 96 ? -17.460 -2.914 -2.050 1.00 56.25 96 VAL A CA 1
ATOM 725 C C . VAL A 1 96 ? -18.498 -1.808 -1.767 1.00 56.25 96 VAL A C 1
ATOM 727 O O . VAL A 1 96 ? -18.693 -0.933 -2.610 1.00 56.25 96 VAL A O 1
ATOM 730 N N . PRO A 1 97 ? -19.229 -1.829 -0.638 1.00 52.66 97 PRO A N 1
ATOM 731 C CA . PRO 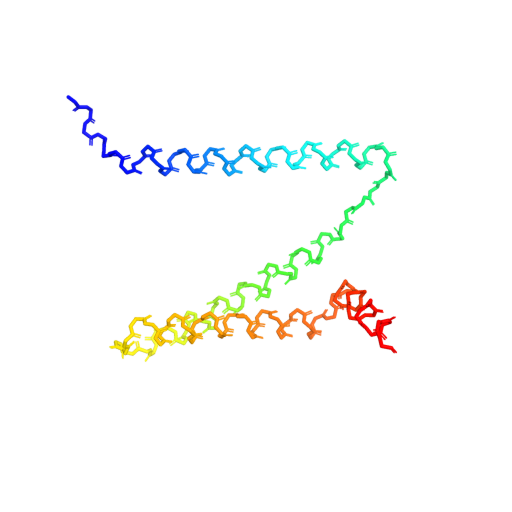A 1 97 ? -20.324 -0.884 -0.377 1.00 52.66 97 PRO A CA 1
ATOM 732 C C . PRO A 1 97 ? -19.921 0.599 -0.493 1.00 52.66 97 PRO A C 1
ATOM 734 O O . PRO A 1 97 ? -20.753 1.457 -0.788 1.00 52.66 97 PRO A O 1
ATOM 737 N N . GLU A 1 98 ? -18.635 0.910 -0.335 1.00 52.25 98 GLU A N 1
ATOM 738 C CA . GLU A 1 98 ? -18.094 2.269 -0.419 1.00 52.25 98 GLU A CA 1
ATOM 739 C C . GLU A 1 98 ? -17.958 2.814 -1.840 1.00 52.25 98 GLU A C 1
ATOM 741 O O . GLU A 1 98 ? -18.132 4.020 -2.031 1.00 52.25 98 GLU A O 1
ATOM 746 N N . SER A 1 99 ? -17.760 1.972 -2.863 1.00 48.25 99 SER A N 1
ATOM 747 C CA . SER A 1 99 ? -17.820 2.438 -4.256 1.00 48.25 99 SER A CA 1
ATOM 748 C C . SER A 1 99 ? -19.247 2.831 -4.638 1.00 48.25 99 SER A C 1
ATOM 750 O O . SER A 1 99 ? -19.429 3.796 -5.377 1.00 48.25 99 SER A O 1
ATOM 752 N N . ARG A 1 100 ? -20.274 2.200 -4.047 1.00 50.25 100 ARG A N 1
ATOM 753 C CA . ARG A 1 100 ? -21.669 2.662 -4.171 1.00 50.25 100 ARG A CA 1
ATOM 754 C C . ARG A 1 100 ? -21.932 3.965 -3.420 1.00 50.25 100 ARG A C 1
ATOM 756 O O . ARG A 1 100 ? -22.667 4.793 -3.942 1.00 50.25 100 ARG A O 1
ATOM 763 N N . ALA A 1 101 ? -21.332 4.189 -2.250 1.00 54.38 101 ALA A N 1
ATOM 764 C CA . ALA A 1 101 ? -21.481 5.451 -1.517 1.00 54.38 101 ALA A CA 1
ATOM 765 C C . ALA A 1 101 ? -20.804 6.635 -2.236 1.00 54.38 101 ALA A C 1
ATOM 767 O O . ALA A 1 101 ? -21.353 7.738 -2.258 1.00 54.38 101 ALA A O 1
ATOM 768 N N . LEU A 1 102 ? -19.648 6.403 -2.871 1.00 53.72 102 LEU A N 1
ATOM 769 C CA . LEU A 1 102 ? -18.974 7.396 -3.713 1.00 53.72 102 LEU A CA 1
ATOM 770 C C . LEU A 1 102 ? -19.726 7.635 -5.032 1.00 53.72 102 LEU A C 1
ATOM 772 O O . LEU A 1 102 ? -19.984 8.789 -5.371 1.00 53.72 102 LEU A O 1
ATOM 776 N N . LEU A 1 103 ? -20.178 6.582 -5.726 1.00 54.50 103 LEU A N 1
ATOM 777 C CA . LEU A 1 103 ? -21.008 6.712 -6.935 1.00 54.50 103 LEU A CA 1
ATOM 778 C C . LEU A 1 103 ? -22.353 7.400 -6.644 1.00 54.50 103 LEU A C 1
ATOM 780 O O . LEU A 1 103 ? -22.771 8.263 -7.408 1.00 54.50 103 LEU A O 1
ATOM 784 N N . ALA A 1 104 ? -22.988 7.113 -5.505 1.00 55.72 104 ALA A N 1
ATOM 785 C CA . ALA A 1 104 ? -24.229 7.766 -5.079 1.00 55.72 104 ALA A CA 1
ATOM 786 C C . ALA A 1 104 ? -24.036 9.214 -4.592 1.00 55.72 104 ALA A C 1
ATOM 788 O O . ALA A 1 104 ? -25.020 9.943 -4.463 1.00 55.72 104 ALA A O 1
ATOM 789 N N . ARG A 1 105 ? -22.801 9.639 -4.286 1.00 55.41 105 ARG A N 1
ATOM 790 C CA . ARG A 1 105 ? -22.464 11.049 -4.014 1.00 55.41 105 ARG A CA 1
ATOM 791 C C . ARG A 1 105 ? -22.201 11.826 -5.299 1.00 55.41 105 ARG A C 1
ATOM 793 O O . ARG A 1 105 ? -22.566 12.994 -5.371 1.00 55.41 105 ARG A O 1
ATOM 800 N N . VAL A 1 106 ? -21.615 11.183 -6.308 1.00 59.84 106 VAL A N 1
ATOM 801 C CA . VAL A 1 106 ? -21.402 11.789 -7.631 1.00 59.84 106 VAL A CA 1
ATOM 802 C C . VAL A 1 106 ? -22.720 11.886 -8.407 1.00 59.84 106 VAL A C 1
ATOM 804 O O . VAL A 1 106 ? -22.999 12.936 -8.974 1.00 59.84 106 VAL A O 1
ATOM 807 N N . SER A 1 107 ? -23.597 10.877 -8.336 1.00 58.41 107 SER A N 1
ATOM 808 C CA . SER A 1 107 ? -24.914 10.915 -9.001 1.00 58.41 107 SER A CA 1
ATOM 809 C C . SER A 1 107 ? -25.946 11.828 -8.323 1.00 58.41 107 SER A C 1
ATOM 811 O O . SER A 1 107 ? -27.060 11.936 -8.817 1.00 58.41 107 SER A O 1
ATOM 813 N N . ARG A 1 108 ? -25.616 12.438 -7.176 1.00 54.16 108 ARG A N 1
ATOM 814 C CA . ARG A 1 108 ? -26.450 13.451 -6.499 1.00 54.16 108 ARG A CA 1
ATOM 815 C C . ARG A 1 108 ? -25.989 14.887 -6.765 1.00 54.16 108 ARG A C 1
ATOM 817 O O . ARG A 1 108 ? -26.502 15.812 -6.145 1.00 54.16 108 ARG A O 1
ATOM 824 N N . ARG A 1 109 ? -24.982 15.071 -7.625 1.00 51.28 109 ARG A N 1
ATOM 825 C CA . ARG A 1 109 ? -24.509 16.385 -8.089 1.00 51.28 109 ARG A CA 1
ATOM 826 C C . ARG A 1 109 ? -24.860 16.674 -9.555 1.00 51.28 109 ARG A C 1
ATOM 828 O O . ARG A 1 109 ? -24.328 17.627 -10.115 1.00 51.28 109 ARG A O 1
ATOM 835 N N . GLN A 1 110 ? -25.747 15.879 -10.147 1.00 42.81 110 GLN A N 1
ATOM 836 C CA . GLN A 1 110 ? -26.537 16.254 -11.321 1.00 42.81 110 GLN A CA 1
ATOM 837 C C . GLN A 1 110 ? -28.005 16.281 -10.917 1.00 42.81 110 GLN A C 1
ATOM 839 O O . GLN A 1 110 ? -28.735 17.105 -11.501 1.00 42.81 110 GLN A O 1
#

Foldseek 3Di:
DPPDDCVVVVVVVVVVVVVVVVVVVVVVQVVCCVPPNNPDDDVVVVVQLVVQLVVLLVVLVVVVVPDPDDDPVVNVCSSVVSSCCSSVVSNVVVPPVVVVVVVVVVVVVD